Protein AF-A0A2T5HTK8-F1 (afdb_monomer)

Mean predicted aligned error: 7.84 Å

Secondary structure (DSSP, 8-state):
-HHHHHHHHHHHHHHHHHHHHHHHHHSSPPPHHHHHHHHHHHHHHHHHT-

InterPro domains:
  IPR041649 Anti-sigma factor NepR [PF18557] (12-45)

Foldseek 3Di:
DVVVVVVVVVVVVVVVVVCVVVVVVVPDDDDVVVVVVVVVVVVVVVVVVD

Sequence (50 aa):
MAQQRSKHELDEQIEANLRRVYQKTLEEEIPDRFLDLLEKLKEQDAHNEQ

Organism: NCBI:txid1651082

Radius of gyration: 21.2 Å; Cα contacts (8 Å, |Δi|>4): 1; chains: 1; bounding box: 42×17×53 Å

Structure (mmCIF, N/CA/C/O backbone):
data_AF-A0A2T5HTK8-F1
#
_entry.id   AF-A0A2T5HTK8-F1
#
loop_
_atom_site.group_PDB
_atom_si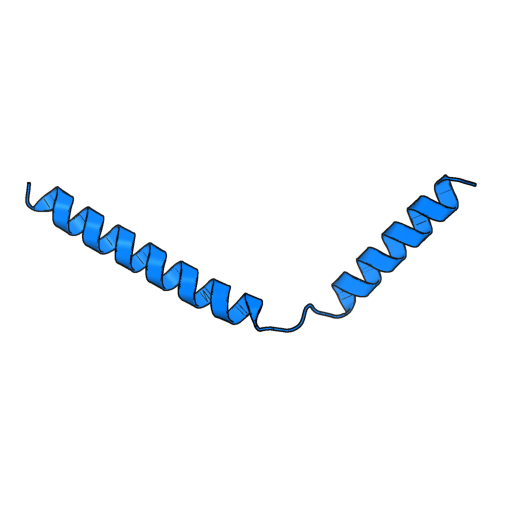te.id
_atom_site.type_symbol
_atom_site.label_atom_id
_atom_site.label_alt_id
_atom_site.label_comp_id
_atom_site.label_asym_id
_atom_site.label_entity_id
_atom_site.label_seq_id
_atom_site.pdbx_PDB_ins_code
_atom_site.Cartn_x
_atom_site.Cartn_y
_atom_site.Cartn_z
_atom_site.occupancy
_atom_site.B_iso_or_equiv
_atom_site.auth_seq_id
_atom_site.auth_comp_id
_atom_site.auth_asym_id
_atom_site.auth_atom_id
_atom_site.pdbx_PDB_model_num
ATOM 1 N N . MET A 1 1 ? 30.795 9.415 -20.722 1.00 61.59 1 MET A N 1
ATOM 2 C CA . MET A 1 1 ? 29.550 10.000 -21.273 1.00 61.59 1 MET A CA 1
ATOM 3 C C . MET A 1 1 ? 28.521 8.946 -21.699 1.00 61.59 1 MET A C 1
ATOM 5 O O . MET A 1 1 ? 27.386 9.066 -21.270 1.00 61.59 1 MET A O 1
ATOM 9 N N . ALA A 1 2 ? 28.869 7.908 -22.478 1.00 66.94 2 ALA A N 1
ATOM 10 C CA . ALA A 1 2 ? 27.905 6.875 -22.911 1.00 66.94 2 ALA A CA 1
ATOM 11 C C . ALA A 1 2 ? 27.370 5.990 -21.761 1.00 66.94 2 ALA A C 1
ATOM 13 O O . ALA A 1 2 ? 26.164 5.846 -21.614 1.00 66.94 2 ALA A O 1
ATOM 14 N N . GLN A 1 3 ? 28.252 5.505 -20.877 1.00 67.56 3 GLN A N 1
ATOM 15 C CA . GLN A 1 3 ? 27.891 4.658 -19.725 1.00 67.56 3 GLN A CA 1
ATOM 16 C C . GLN A 1 3 ? 26.854 5.299 -18.783 1.00 67.56 3 GLN A C 1
ATOM 18 O O . GLN A 1 3 ? 26.040 4.616 -18.171 1.00 67.56 3 GLN A O 1
ATOM 23 N N . GLN A 1 4 ? 26.906 6.626 -18.646 1.00 70.44 4 GLN A N 1
ATOM 24 C CA . GLN A 1 4 ? 26.054 7.379 -17.728 1.00 70.44 4 GLN A CA 1
ATOM 25 C C . GLN A 1 4 ? 24.654 7.612 -18.311 1.00 70.44 4 GLN A C 1
ATOM 27 O O . GLN A 1 4 ? 23.693 7.639 -17.552 1.00 70.44 4 GLN A O 1
ATOM 32 N N . ARG A 1 5 ? 24.527 7.696 -19.646 1.00 72.38 5 ARG A N 1
ATOM 33 C CA . ARG A 1 5 ? 23.223 7.722 -20.330 1.00 72.38 5 ARG A CA 1
ATOM 34 C C . ARG A 1 5 ? 22.505 6.381 -20.213 1.00 72.38 5 ARG A C 1
ATOM 36 O O . ARG A 1 5 ? 21.361 6.363 -19.792 1.00 72.38 5 ARG A O 1
ATOM 43 N N . SER A 1 6 ? 23.210 5.271 -20.441 1.00 74.38 6 SER A N 1
ATOM 44 C CA . SER A 1 6 ? 22.611 3.934 -20.321 1.00 74.38 6 SER A CA 1
ATOM 45 C C . SER A 1 6 ? 22.139 3.618 -18.899 1.00 74.38 6 SER A C 1
ATOM 47 O O . SER A 1 6 ? 21.151 2.914 -18.722 1.00 74.38 6 SER A O 1
ATOM 49 N N . LYS A 1 7 ? 22.823 4.151 -17.877 1.00 81.75 7 LYS A N 1
ATOM 50 C CA . LYS A 1 7 ? 22.373 4.037 -16.48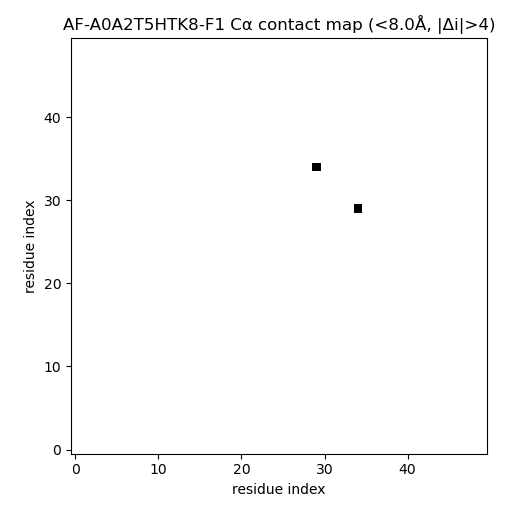5 1.00 81.75 7 LYS A CA 1
ATOM 51 C C . LYS A 1 7 ? 21.117 4.874 -16.216 1.00 81.75 7 LYS A C 1
ATOM 53 O O . LYS A 1 7 ? 20.197 4.368 -15.594 1.00 81.75 7 LYS A O 1
ATOM 58 N N . HIS A 1 8 ? 21.057 6.100 -16.736 1.00 86.25 8 HIS A N 1
ATOM 59 C CA . HIS A 1 8 ? 19.870 6.952 -16.627 1.00 86.25 8 HIS A CA 1
ATOM 60 C C . HIS A 1 8 ? 18.646 6.322 -17.308 1.00 86.25 8 HIS A C 1
ATOM 62 O O . HIS A 1 8 ? 17.584 6.248 -16.706 1.00 86.25 8 HIS A O 1
ATOM 68 N N . GLU A 1 9 ? 18.810 5.791 -18.523 1.00 88.38 9 GLU A N 1
ATOM 69 C CA . GLU A 1 9 ? 17.729 5.109 -19.251 1.00 88.38 9 GLU A CA 1
ATOM 70 C C . GLU A 1 9 ? 17.222 3.860 -18.511 1.00 88.38 9 GLU A C 1
ATOM 72 O O . GLU A 1 9 ? 16.035 3.541 -18.575 1.00 88.38 9 GLU A O 1
ATOM 77 N N . LEU A 1 10 ? 18.108 3.145 -17.807 1.00 89.44 10 LEU A N 1
ATOM 78 C CA . LEU A 1 10 ? 17.732 2.005 -16.971 1.00 89.44 10 LEU A CA 1
ATOM 79 C C . LEU A 1 10 ? 16.967 2.454 -15.718 1.00 89.44 10 LEU A C 1
ATOM 81 O O . LEU A 1 10 ? 15.938 1.862 -15.393 1.00 89.44 10 LEU A O 1
ATOM 85 N N . ASP A 1 11 ? 17.443 3.498 -15.040 1.00 91.56 11 ASP A N 1
ATOM 86 C CA . ASP A 1 11 ? 16.803 4.046 -13.842 1.00 91.56 11 ASP A CA 1
ATOM 87 C C . ASP A 1 11 ? 15.388 4.574 -14.165 1.00 91.56 11 ASP A C 1
ATOM 89 O O . ASP A 1 11 ? 14.436 4.262 -13.445 1.00 91.56 11 ASP A O 1
ATOM 93 N N . GLU A 1 12 ? 15.208 5.262 -15.299 1.00 93.31 12 GLU A N 1
ATOM 94 C CA . GLU A 1 12 ? 13.893 5.725 -15.777 1.00 93.31 12 GLU A CA 1
ATOM 95 C C . GLU A 1 12 ? 12.931 4.563 -16.065 1.00 93.31 12 GLU A C 1
ATOM 97 O O . GLU A 1 12 ? 11.746 4.622 -15.725 1.00 93.31 12 GLU A O 1
ATOM 102 N N . GLN A 1 13 ? 13.426 3.474 -16.660 1.00 92.81 13 GLN A N 1
ATOM 103 C CA . GLN A 1 13 ? 12.614 2.279 -16.905 1.00 92.81 13 GLN A CA 1
ATOM 104 C C . GLN A 1 13 ? 12.208 1.584 -15.603 1.00 92.81 13 GLN A C 1
ATOM 106 O O . GLN A 1 13 ? 11.070 1.121 -15.479 1.00 92.81 13 GLN A O 1
ATOM 111 N N . ILE A 1 14 ? 13.113 1.505 -14.624 1.00 92.81 14 ILE A N 1
ATOM 112 C CA . ILE A 1 14 ? 12.809 0.947 -13.301 1.00 92.81 14 ILE A CA 1
ATOM 113 C C . ILE A 1 14 ? 11.718 1.783 -12.633 1.00 92.81 14 ILE A C 1
ATOM 115 O O . ILE A 1 14 ? 10.724 1.229 -12.160 1.00 92.81 14 ILE A O 1
ATOM 119 N N . GLU A 1 15 ? 11.859 3.106 -12.652 1.00 93.88 15 GLU A N 1
ATOM 120 C CA . GLU A 1 15 ? 10.878 4.017 -12.075 1.00 93.88 15 GLU A CA 1
ATOM 121 C C . GLU A 1 15 ? 9.504 3.882 -12.746 1.00 93.88 15 GLU A C 1
ATOM 123 O O . GLU A 1 15 ? 8.487 3.765 -12.056 1.00 93.88 15 GLU A O 1
ATOM 128 N N . ALA A 1 16 ? 9.459 3.838 -14.079 1.00 93.69 16 ALA A N 1
ATOM 129 C CA . ALA A 1 16 ? 8.215 3.672 -14.826 1.00 93.69 16 ALA A CA 1
ATOM 130 C C . ALA A 1 16 ? 7.508 2.350 -14.480 1.00 93.69 16 ALA A C 1
ATOM 132 O O . ALA A 1 16 ? 6.290 2.326 -14.277 1.00 93.69 16 ALA A O 1
ATOM 133 N N . ASN A 1 17 ? 8.269 1.259 -14.358 1.00 93.94 17 ASN A N 1
ATOM 134 C CA . ASN A 1 17 ? 7.724 -0.043 -13.983 1.00 93.94 17 ASN A CA 1
ATOM 135 C C . ASN A 1 17 ? 7.194 -0.050 -12.543 1.00 93.94 17 ASN A C 1
ATOM 137 O O . ASN A 1 17 ? 6.088 -0.541 -12.311 1.00 93.94 17 ASN A O 1
ATOM 141 N N . LEU A 1 18 ? 7.929 0.534 -11.590 1.00 94.06 18 LEU A N 1
ATOM 142 C CA . LEU A 1 18 ? 7.479 0.661 -10.201 1.00 94.06 18 LEU A CA 1
ATOM 143 C C . LEU A 1 18 ? 6.187 1.480 -10.115 1.00 94.06 18 LEU A C 1
ATOM 145 O O . LEU A 1 18 ? 5.209 1.016 -9.531 1.00 94.06 18 LEU A O 1
ATOM 149 N N . ARG A 1 19 ? 6.144 2.655 -10.756 1.00 91.94 19 ARG A N 1
ATOM 150 C CA . ARG A 1 19 ? 4.945 3.508 -10.797 1.00 91.94 19 ARG A CA 1
ATOM 151 C C . ARG A 1 19 ? 3.736 2.756 -11.347 1.00 91.94 19 ARG A C 1
ATOM 153 O O . ARG A 1 19 ? 2.666 2.834 -10.754 1.00 91.94 19 ARG A O 1
ATOM 160 N N . ARG A 1 20 ? 3.905 1.993 -12.432 1.00 90.06 20 ARG A N 1
ATOM 161 C CA . ARG A 1 20 ? 2.825 1.203 -13.041 1.00 90.06 20 ARG A CA 1
ATOM 162 C C . ARG A 1 20 ? 2.274 0.133 -12.096 1.00 90.06 20 ARG A C 1
ATOM 164 O O . ARG A 1 20 ? 1.063 -0.064 -12.048 1.00 90.06 20 ARG A O 1
ATOM 171 N N . VAL A 1 21 ? 3.146 -0.562 -11.365 1.00 90.12 21 VAL A N 1
ATOM 172 C CA . VAL A 1 21 ? 2.726 -1.580 -10.388 1.00 90.12 21 VAL A CA 1
ATOM 173 C C . VAL A 1 21 ? 1.936 -0.932 -9.254 1.00 90.12 21 VAL A C 1
ATOM 175 O O . VAL A 1 21 ? 0.827 -1.370 -8.966 1.00 90.12 21 VAL A O 1
ATOM 178 N N . TYR A 1 22 ? 2.460 0.147 -8.669 1.00 87.81 22 TYR A N 1
ATOM 179 C CA . TYR A 1 22 ? 1.785 0.831 -7.565 1.00 87.81 22 TYR A CA 1
ATOM 180 C C . TYR A 1 22 ? 0.486 1.523 -7.988 1.00 87.81 22 TYR A C 1
ATOM 182 O O . TYR A 1 22 ? -0.461 1.528 -7.211 1.00 87.81 22 TYR A O 1
ATOM 190 N N . GLN A 1 23 ? 0.399 2.062 -9.208 1.00 87.44 23 GLN A N 1
ATOM 191 C CA . GLN A 1 23 ? -0.848 2.628 -9.739 1.00 87.44 23 GLN A CA 1
ATOM 192 C C . GLN A 1 23 ? -1.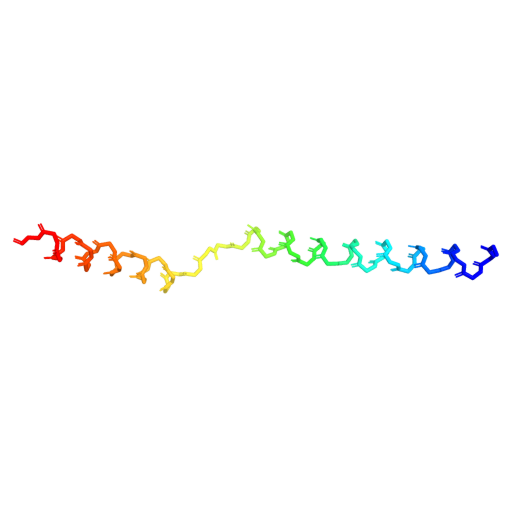964 1.590 -9.785 1.00 87.44 23 GLN A C 1
ATOM 194 O O . GLN A 1 23 ? -3.064 1.879 -9.336 1.00 87.44 23 GLN A O 1
ATOM 199 N N . LYS A 1 24 ? -1.663 0.369 -10.240 1.00 81.00 24 LYS A N 1
ATOM 200 C CA . LYS A 1 24 ? -2.646 -0.716 -10.251 1.00 81.00 24 LYS A CA 1
ATOM 201 C C . LYS A 1 24 ? -3.112 -1.074 -8.836 1.00 81.00 24 LYS A C 1
ATOM 203 O O . LYS A 1 24 ? -4.297 -1.267 -8.618 1.00 81.00 24 LYS A O 1
ATOM 208 N N . THR A 1 25 ? -2.191 -1.125 -7.875 1.00 83.25 25 THR A N 1
ATOM 209 C CA . THR A 1 25 ? -2.524 -1.399 -6.468 1.00 83.25 25 THR A CA 1
ATOM 210 C C . THR A 1 25 ? -3.333 -0.269 -5.819 1.00 83.25 25 THR A C 1
ATOM 212 O O . THR A 1 25 ? -4.105 -0.531 -4.908 1.00 83.25 25 THR A O 1
ATOM 215 N N . LEU A 1 26 ? -3.191 0.981 -6.275 1.00 83.25 26 LEU A N 1
ATOM 216 C CA . LEU A 1 26 ? -4.000 2.111 -5.793 1.00 83.25 26 LEU A CA 1
ATOM 217 C C . LEU A 1 26 ? -5.454 2.066 -6.283 1.00 83.25 26 LEU A C 1
ATOM 219 O O . LEU A 1 26 ? -6.319 2.652 -5.640 1.00 83.25 26 LEU A O 1
ATOM 223 N N . GLU A 1 27 ? -5.717 1.413 -7.416 1.00 81.31 27 GLU A N 1
ATOM 224 C CA .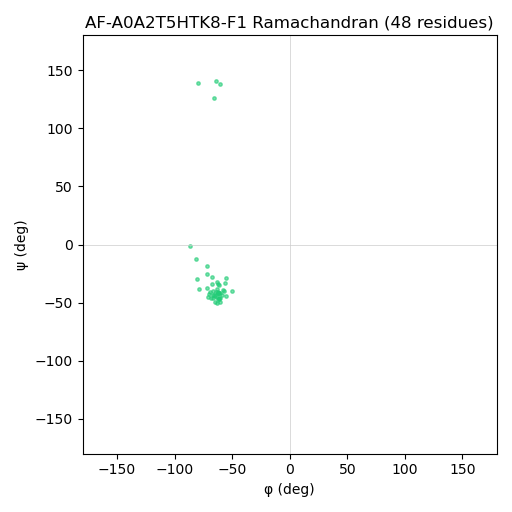 GLU A 1 27 ? -7.072 1.211 -7.949 1.00 81.31 27 GLU A CA 1
ATOM 225 C C . GLU A 1 27 ? -7.801 0.036 -7.277 1.00 81.31 27 GLU A C 1
ATOM 227 O O . GLU A 1 27 ? -9.009 -0.120 -7.453 1.00 81.31 27 GLU A O 1
ATOM 232 N N . GLU A 1 28 ? -7.083 -0.798 -6.521 1.00 86.38 28 GLU A N 1
ATOM 233 C CA . GLU A 1 28 ? -7.653 -1.924 -5.784 1.00 86.38 28 GLU A CA 1
ATOM 234 C C . GLU A 1 28 ? -8.297 -1.440 -4.475 1.00 86.38 28 GLU A C 1
ATOM 236 O O . GLU A 1 28 ? -7.766 -0.577 -3.771 1.00 86.38 28 GLU A O 1
ATOM 241 N N . GLU A 1 29 ? -9.460 -2.001 -4.134 1.00 84.75 29 GLU A N 1
ATOM 242 C CA . GLU A 1 29 ? -10.139 -1.686 -2.877 1.00 84.75 29 GLU A CA 1
ATOM 243 C C . GLU A 1 29 ? -9.293 -2.128 -1.674 1.00 84.75 29 GLU A C 1
ATOM 245 O O . GLU A 1 29 ? -8.662 -3.191 -1.675 1.00 84.75 29 GLU A O 1
ATOM 250 N N . ILE A 1 30 ? -9.288 -1.306 -0.621 1.00 87.31 30 ILE A N 1
ATOM 251 C CA . ILE A 1 30 ? -8.583 -1.625 0.623 1.00 87.31 30 ILE A CA 1
ATOM 252 C C . ILE A 1 30 ? -9.266 -2.843 1.266 1.00 87.31 30 ILE A C 1
ATOM 254 O O . ILE A 1 30 ? -10.467 -2.780 1.518 1.00 87.31 30 ILE A O 1
ATOM 258 N N . PRO A 1 31 ? -8.534 -3.925 1.595 1.00 91.12 31 PRO A N 1
ATOM 259 C CA . PRO A 1 31 ? -9.145 -5.108 2.196 1.00 91.12 31 PRO A CA 1
ATOM 260 C C . PRO A 1 31 ? -9.828 -4.824 3.544 1.00 91.12 31 PRO A C 1
ATOM 262 O O . PRO A 1 31 ? -9.224 -4.191 4.416 1.00 91.12 31 PRO A O 1
ATOM 265 N N . ASP A 1 32 ? -11.014 -5.409 3.755 1.00 89.88 32 ASP A N 1
ATOM 266 C CA . ASP A 1 32 ? -11.873 -5.205 4.939 1.00 89.88 32 ASP A CA 1
ATOM 267 C C . ASP A 1 32 ? -11.133 -5.363 6.271 1.00 89.88 32 ASP A C 1
ATOM 269 O O . ASP A 1 32 ? -11.267 -4.541 7.170 1.00 89.88 32 ASP A O 1
ATOM 273 N N . ARG A 1 33 ? -10.231 -6.349 6.372 1.00 93.88 33 ARG A N 1
ATOM 274 C CA . ARG A 1 33 ? -9.450 -6.607 7.595 1.00 93.88 33 ARG A CA 1
ATOM 275 C C . ARG A 1 33 ? -8.665 -5.388 8.101 1.00 93.88 33 ARG A C 1
ATOM 277 O O . ARG A 1 33 ? -8.335 -5.319 9.283 1.00 93.88 33 ARG A O 1
ATOM 284 N N . PHE A 1 34 ? -8.265 -4.484 7.201 1.00 93.81 34 PHE A N 1
ATOM 285 C CA . PHE A 1 34 ? -7.543 -3.268 7.573 1.00 93.81 34 PHE A CA 1
ATOM 286 C C . PHE A 1 34 ? -8.503 -2.211 8.109 1.00 93.81 34 PHE A C 1
ATOM 288 O O . PHE A 1 34 ? -8.161 -1.537 9.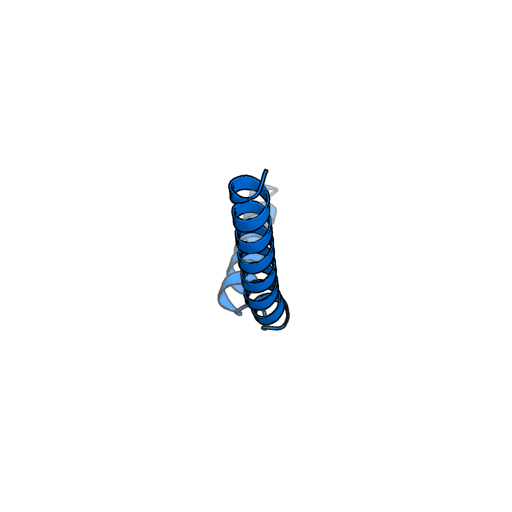077 1.00 93.81 34 PHE A O 1
ATOM 295 N N . LEU 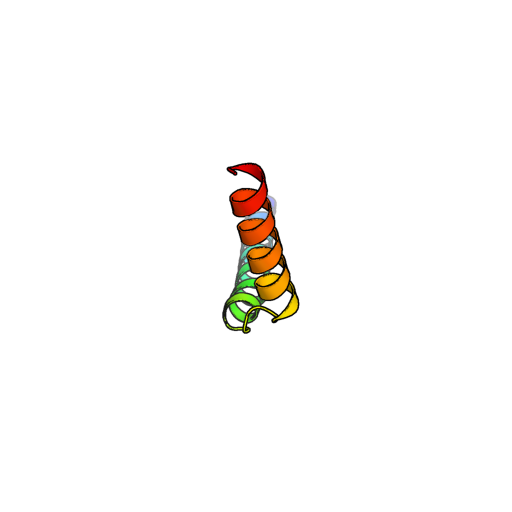A 1 35 ? -9.699 -2.102 7.528 1.00 93.25 35 LEU A N 1
ATOM 296 C CA . LEU A 1 35 ? -10.765 -1.244 8.040 1.00 93.25 35 LEU A CA 1
ATOM 297 C C . LEU A 1 35 ? -11.203 -1.717 9.432 1.00 93.25 35 LEU A C 1
ATOM 299 O O . LEU A 1 35 ? -11.218 -0.907 10.356 1.00 93.25 35 LEU A O 1
ATOM 303 N N . ASP A 1 36 ? -11.394 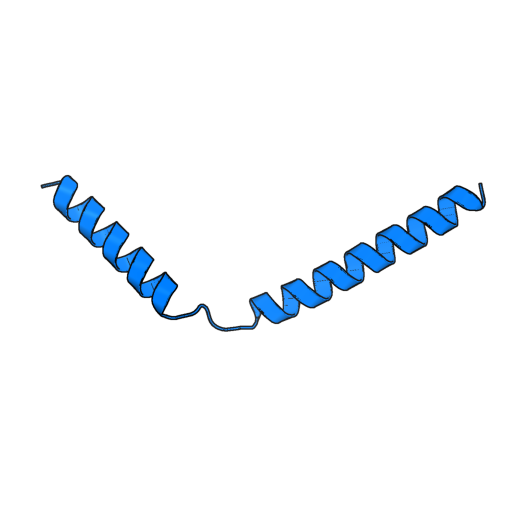-3.027 9.612 1.00 95.12 36 ASP A N 1
ATOM 304 C CA . ASP A 1 36 ? -11.715 -3.637 10.910 1.00 95.12 36 ASP A CA 1
ATOM 305 C C . ASP A 1 36 ? -10.647 -3.333 11.968 1.00 95.12 36 ASP A C 1
ATOM 307 O O . ASP A 1 36 ? -10.945 -3.111 13.141 1.00 95.12 36 ASP A O 1
ATOM 311 N N . LEU A 1 37 ? -9.367 -3.349 11.578 1.00 95.62 37 LEU A N 1
ATOM 312 C CA . LEU A 1 37 ? -8.273 -3.035 12.493 1.00 95.62 37 LEU A CA 1
ATOM 313 C C . LEU A 1 37 ? -8.272 -1.551 12.877 1.00 95.62 37 LEU A C 1
ATOM 315 O O . LEU A 1 37 ? -8.043 -1.228 14.040 1.00 95.62 37 LEU A O 1
ATOM 319 N N . LEU A 1 38 ? -8.533 -0.657 11.921 1.00 95.69 38 LEU A N 1
ATOM 320 C CA . LEU A 1 38 ? -8.650 0.778 12.187 1.00 95.69 38 LEU A CA 1
ATOM 321 C C . LEU A 1 38 ? -9.829 1.084 13.113 1.00 95.69 38 LEU A C 1
ATOM 323 O O . LEU A 1 38 ? -9.709 1.957 13.969 1.00 95.69 38 LEU A O 1
ATOM 327 N N . GLU A 1 39 ? -10.948 0.380 12.958 1.00 95.94 39 GLU A N 1
ATOM 328 C CA . GLU A 1 39 ? -12.103 0.502 13.847 1.00 95.94 39 GLU A CA 1
ATOM 329 C C . GLU A 1 39 ? -11.749 0.067 15.272 1.00 95.94 39 GLU A C 1
ATOM 331 O O . GLU A 1 39 ? -11.892 0.862 16.199 1.00 95.94 39 GLU A O 1
ATOM 336 N N . LYS A 1 40 ? -11.139 -1.113 15.432 1.00 95.19 40 LYS A N 1
ATOM 337 C CA . LYS A 1 40 ? -10.674 -1.605 16.742 1.00 95.19 40 LYS A CA 1
ATOM 338 C C . LYS A 1 40 ? -9.703 -0.650 17.432 1.00 95.19 40 LYS A C 1
ATOM 340 O O . LYS A 1 40 ? -9.773 -0.477 18.644 1.00 95.19 40 LYS A O 1
ATOM 345 N N . LEU A 1 41 ? -8.790 -0.033 16.678 1.00 96.06 41 LEU A N 1
ATOM 346 C CA . LEU A 1 41 ? -7.857 0.952 17.231 1.00 96.06 41 LEU A CA 1
ATOM 347 C C . LEU A 1 41 ? -8.592 2.201 17.734 1.00 96.06 41 LEU A C 1
ATOM 349 O O . LEU A 1 41 ? -8.325 2.647 18.845 1.00 96.06 41 LEU A O 1
ATOM 353 N N . LYS A 1 42 ? -9.561 2.720 16.966 1.00 94.50 42 LYS A N 1
ATOM 354 C CA . LYS A 1 42 ? -10.385 3.866 17.388 1.00 94.50 42 LYS A CA 1
ATOM 355 C C . LYS A 1 42 ? -11.202 3.564 18.642 1.00 94.50 42 LYS A C 1
ATOM 357 O O . LYS A 1 42 ? -11.305 4.417 19.516 1.00 94.50 42 LYS A O 1
ATOM 362 N N . GLU A 1 43 ? -11.786 2.371 18.729 1.00 95.31 43 GLU A N 1
ATOM 363 C CA . GLU A 1 43 ? -12.529 1.927 19.913 1.00 95.31 43 GLU A CA 1
ATOM 364 C C . GLU A 1 43 ? -11.622 1.818 21.142 1.00 95.31 43 GLU A C 1
ATOM 366 O O . GLU A 1 43 ? -12.011 2.223 22.237 1.00 95.31 43 GLU A O 1
ATOM 371 N N . GLN A 1 44 ? -10.404 1.301 20.961 1.00 94.19 44 GLN A N 1
ATOM 372 C CA . GLN A 1 44 ? -9.422 1.184 22.033 1.00 94.19 44 GLN A CA 1
ATOM 373 C C . GLN A 1 44 ? -8.961 2.558 22.540 1.00 94.19 44 GLN A C 1
ATOM 375 O O . GLN A 1 44 ? -8.876 2.748 23.753 1.00 94.19 44 GLN A O 1
ATOM 380 N N . ASP A 1 45 ? -8.698 3.511 21.642 1.00 92.12 45 ASP A N 1
ATOM 381 C CA . ASP A 1 45 ? -8.358 4.888 22.023 1.00 92.12 45 ASP A CA 1
ATOM 382 C C . ASP A 1 45 ? -9.522 5.544 22.782 1.00 92.12 45 ASP A C 1
ATOM 384 O O . ASP A 1 45 ? -9.323 6.056 23.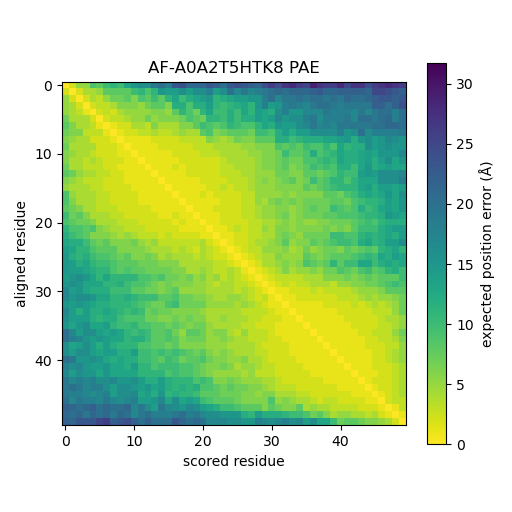882 1.00 92.12 45 ASP A O 1
ATOM 388 N N . ALA A 1 46 ? -10.753 5.421 22.273 1.00 90.00 46 ALA A N 1
ATOM 389 C CA . ALA A 1 46 ? -11.944 5.961 22.929 1.00 90.00 46 ALA A CA 1
ATOM 390 C C . ALA A 1 46 ? -12.203 5.342 24.314 1.00 90.00 46 ALA A C 1
ATOM 392 O O . ALA A 1 46 ? -12.684 6.031 25.211 1.00 90.00 46 ALA A O 1
ATOM 393 N N . HIS A 1 47 ? -11.895 4.054 24.501 1.00 86.38 47 HIS A N 1
ATOM 394 C CA . HIS A 1 47 ? -11.995 3.387 25.800 1.00 86.38 47 HIS A CA 1
ATOM 395 C C . HIS A 1 47 ? -10.906 3.847 26.778 1.00 86.38 47 HIS A C 1
ATOM 397 O O . HIS A 1 47 ? -11.184 3.999 27.962 1.00 86.38 47 HIS A O 1
ATOM 403 N N . ASN A 1 48 ? -9.686 4.089 26.291 1.00 84.81 48 ASN A N 1
ATOM 404 C CA . ASN A 1 48 ? -8.571 4.575 27.107 1.00 84.81 48 ASN A CA 1
ATOM 405 C C . ASN A 1 48 ? -8.722 6.044 27.542 1.00 84.81 48 ASN A C 1
ATOM 407 O O . ASN A 1 48 ? -8.037 6.472 28.471 1.00 84.81 48 ASN A O 1
ATOM 411 N N . GLU A 1 49 ? -9.574 6.818 26.866 1.00 75.12 49 GLU A N 1
ATOM 412 C CA . GLU A 1 49 ? -9.907 8.202 27.223 1.00 75.12 49 GLU A CA 1
ATOM 413 C C . GLU A 1 49 ? -11.056 8.318 28.255 1.00 75.12 49 GLU A C 1
ATOM 415 O O . GLU A 1 49 ? -11.395 9.440 28.647 1.00 75.12 49 GLU A O 1
ATOM 420 N N . GLN A 1 50 ? -11.646 7.197 28.707 1.00 57.16 50 GLN A N 1
ATOM 421 C CA . GLN A 1 50 ? -12.663 7.144 29.778 1.00 57.16 50 GLN A CA 1
ATOM 422 C C . GLN A 1 50 ? -12.063 6.830 31.152 1.00 57.16 50 GLN A C 1
ATOM 424 O O . GLN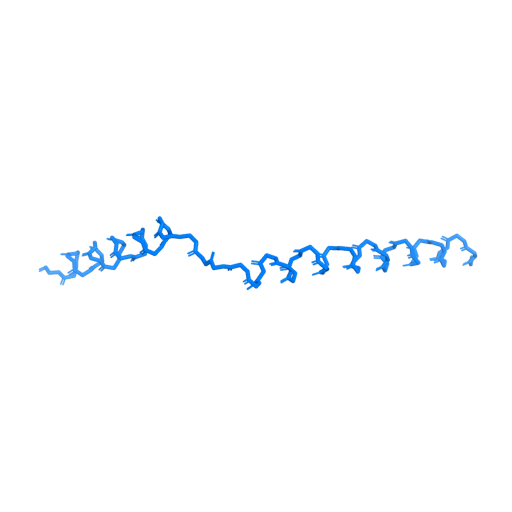 A 1 50 ? -12.577 7.404 32.141 1.00 57.16 50 GLN A O 1
#

Solvent-accessible surface area (backbone atoms only — not comparable to full-atom values): 2976 Å² total; per-residue (Å²): 115,68,73,60,50,58,49,49,58,48,51,53,51,51,50,53,53,51,53,54,54,52,51,56,59,67,74,48,81,82,60,64,73,57,56,56,49,54,48,52,50,53,53,50,52,60,58,73,75,108

pLDDT: mean 86.9, std 9.41, range [57.16, 96.06]